Protein AF-A0A168KAH3-F1 (afdb_monomer)

Secondary structure (DSSP, 8-state):
--HHHHHHHHHTTHHHHHHHHHHHHHHHHHHHHHH-GGGGPBPPPPP--HHHHHHHHHHHHHHHHHHHSS-TT-----S-TTTGGG-THHHHHHHHHHHHHHHHHHHTTT-BHHHHHHHHHHHHHHHHHHT-TTTHHHHHHH--HHHHHHHHHHHHHHS--HHHHHHHHHTT-

Mean predicted aligned error: 9.93 Å

Nearest PDB structures (foldseek):
  2hfi-assembly1_A  TM=2.679E-01  e=7.579E+00  Bacillus subtilis
  6ao8-assembly1_A  TM=2.325E-01  e=6.843E+00  Neisseria gonorrhoeae NCCP11945

Sequence (173 aa):
MNYIKKKIAVGLHVPQLAEKAREKGIERLNMLEKKHPYFDQTLPPRRMTENQRKKVMKKISRIANSLDNAIPYSPIPIGIDTILGFIPIIGGVLGWLLSLYQIYLSTTLGIPLWLVMRMMYNITVDFMFTFIPVLGGFLHMFYKANLYNYEEMCNWYDNPSDEYSQRVKAERV

Radius of gyration: 18.53 Å; Cα contacts (8 Å, |Δi|>4): 135; chains: 1; bounding box: 54×31×50 Å

Organism: NCBI:txid747725

InterPro domains:
  IPR025187 Protein of unknown function DUF4112 [PF13430] (57-153)
  IPR025187 Protein of unknown function DUF4112 [PTHR35519] (40-166)

pLDDT: mean 76.45, std 16.64, range [34.28, 95.5]

Foldseek 3Di:
DPPVVVVVCVVVVLLVVLVVVLVVVLVVLVVVCVVDVQQLFWQQAAQDDPVVVVVLLVVLVVLLCCLQVPPPDDPDPPDVNPPPPPDLLVVLVVSLVSLVVSLVSLSNRRGGNSLSVSLVVLSVSLSVLSPPVPRSVPSNNSRSSSVVSSVSSVVCVVVDDPVSVVSNVVSVD

Solvent-accessible surface area (backbone atoms only — not comparable to full-atom values): 9914 Å² total; per-residue (Å²): 145,68,69,64,66,58,53,54,50,67,73,63,47,54,65,58,53,55,51,52,51,50,51,56,49,50,52,52,50,53,53,50,41,77,73,36,73,74,30,72,46,54,41,78,52,56,84,69,52,74,71,52,50,54,50,51,54,53,48,44,51,50,50,20,45,56,70,55,60,54,64,102,76,74,88,72,85,82,75,69,88,74,78,70,82,79,49,83,63,56,61,44,51,55,52,44,53,53,49,50,51,41,51,55,57,48,44,43,69,21,48,30,46,49,58,52,51,50,40,50,48,36,46,50,56,39,47,55,30,57,73,36,91,89,52,10,83,59,48,46,71,64,49,44,35,47,43,53,37,49,51,54,49,48,58,41,68,78,58,59,52,73,68,52,58,50,53,57,54,65,64,72,111

Structure (mmCIF, N/CA/C/O backbone):
data_AF-A0A168KAH3-F1
#
_entry.id   AF-A0A168KAH3-F1
#
loop_
_atom_site.group_PDB
_atom_site.id
_atom_site.type_symbol
_atom_site.label_atom_id
_atom_site.label_alt_id
_atom_site.label_comp_id
_atom_site.label_asym_id
_atom_site.label_entity_id
_atom_site.label_seq_id
_atom_site.pdbx_PDB_ins_code
_atom_site.Cartn_x
_atom_site.Cartn_y
_atom_site.Cartn_z
_atom_site.occupancy
_atom_site.B_iso_or_equiv
_atom_site.auth_seq_id
_atom_site.auth_comp_id
_atom_site.auth_asym_id
_atom_site.auth_atom_id
_atom_site.pdbx_PDB_model_num
ATOM 1 N N . MET A 1 1 ? 24.620 14.721 -18.902 1.00 41.22 1 MET A N 1
ATOM 2 C CA . MET A 1 1 ? 24.010 13.756 -19.849 1.00 41.22 1 MET A CA 1
ATOM 3 C C . MET A 1 1 ? 22.530 13.469 -19.499 1.00 41.22 1 MET A C 1
ATOM 5 O O . MET A 1 1 ? 22.167 12.318 -19.320 1.00 41.22 1 MET A O 1
ATOM 9 N N . ASN A 1 2 ? 21.664 14.494 -19.372 1.00 52.72 2 ASN A N 1
ATOM 10 C CA . ASN A 1 2 ? 20.293 14.353 -18.813 1.00 52.72 2 ASN A CA 1
ATOM 11 C C . ASN A 1 2 ? 19.152 14.928 -19.685 1.00 52.72 2 ASN A C 1
ATOM 13 O O . ASN A 1 2 ? 17.985 14.781 -19.336 1.00 52.72 2 ASN A O 1
ATOM 17 N N . TYR A 1 3 ? 19.450 15.538 -20.836 1.00 41.06 3 TYR A N 1
ATOM 18 C CA . TYR A 1 3 ? 18.427 16.174 -21.684 1.00 41.06 3 TYR A CA 1
ATOM 19 C C . TYR A 1 3 ? 17.802 15.211 -22.716 1.00 41.06 3 TYR A C 1
ATOM 21 O O . TYR A 1 3 ? 16.626 15.320 -23.050 1.00 41.06 3 TYR A O 1
ATOM 29 N N . ILE A 1 4 ? 18.561 14.205 -23.172 1.00 47.94 4 ILE A N 1
ATOM 30 C CA . ILE A 1 4 ? 18.112 13.232 -24.186 1.00 47.94 4 ILE A CA 1
ATOM 31 C C . ILE A 1 4 ? 17.148 12.192 -23.583 1.00 47.94 4 ILE A C 1
ATOM 33 O O . ILE A 1 4 ? 16.120 11.886 -24.180 1.00 47.94 4 ILE A O 1
ATOM 37 N N . LYS A 1 5 ? 17.405 11.719 -22.353 1.00 45.56 5 LYS A N 1
ATOM 38 C CA . LYS A 1 5 ? 16.565 10.716 -21.663 1.00 45.56 5 LYS A CA 1
ATOM 39 C C . LYS A 1 5 ? 15.140 11.217 -21.387 1.00 45.56 5 LYS A C 1
ATOM 41 O O . LYS A 1 5 ? 14.180 10.478 -21.577 1.00 45.56 5 LYS A O 1
ATOM 46 N N . LYS A 1 6 ? 14.993 12.498 -21.022 1.00 44.59 6 LYS A N 1
ATOM 47 C CA . LYS A 1 6 ? 13.687 13.136 -20.782 1.00 44.59 6 LYS A CA 1
ATOM 48 C C . LYS A 1 6 ? 12.869 13.287 -22.074 1.00 44.59 6 LYS A C 1
ATOM 50 O O . LYS A 1 6 ? 11.657 13.115 -22.050 1.00 44.59 6 LYS A O 1
ATOM 55 N N . LYS A 1 7 ? 13.529 13.550 -23.210 1.00 46.69 7 LYS A N 1
ATOM 56 C CA . LYS A 1 7 ? 12.877 13.735 -24.518 1.00 46.69 7 LYS A CA 1
ATOM 57 C C . LYS A 1 7 ? 12.400 12.411 -25.133 1.00 46.69 7 LYS A C 1
ATOM 59 O O . LYS A 1 7 ? 11.325 12.376 -25.721 1.00 46.69 7 LYS A O 1
ATOM 64 N N . ILE A 1 8 ? 13.149 11.322 -24.935 1.00 50.19 8 ILE A N 1
ATOM 65 C CA . ILE A 1 8 ? 12.751 9.975 -25.385 1.00 50.19 8 ILE A CA 1
ATOM 66 C C . ILE A 1 8 ? 11.545 9.461 -24.576 1.00 50.19 8 ILE A C 1
ATOM 68 O O . ILE A 1 8 ? 10.612 8.918 -25.157 1.00 50.19 8 ILE A O 1
ATOM 72 N N . ALA A 1 9 ? 11.509 9.697 -23.258 1.00 48.25 9 ALA A N 1
ATOM 73 C CA . ALA A 1 9 ? 10.407 9.267 -22.387 1.00 48.25 9 ALA A CA 1
ATOM 74 C C . ALA A 1 9 ? 9.079 10.005 -22.657 1.00 48.25 9 ALA A C 1
ATOM 76 O O . ALA A 1 9 ? 8.017 9.385 -22.633 1.00 48.25 9 ALA A O 1
ATOM 77 N N . VAL A 1 10 ? 9.137 11.310 -22.958 1.00 51.25 10 VAL A N 1
ATOM 78 C CA . VAL A 1 10 ? 7.959 12.106 -23.356 1.00 51.25 10 VAL A CA 1
ATOM 79 C C . VAL A 1 10 ? 7.478 11.724 -24.763 1.00 51.25 10 VAL A C 1
ATOM 81 O O . VAL A 1 10 ? 6.278 11.714 -25.006 1.00 51.25 10 VAL A O 1
ATOM 84 N N . GLY A 1 11 ? 8.388 11.335 -25.666 1.00 49.44 11 GLY A N 1
ATOM 85 C CA . GLY A 1 11 ? 8.044 10.886 -27.021 1.00 49.44 11 GLY A CA 1
ATOM 86 C C . GLY A 1 11 ? 7.435 9.479 -27.114 1.00 49.44 11 GLY A C 1
ATOM 87 O O . GLY A 1 11 ? 6.786 9.182 -28.110 1.00 49.44 11 GLY A O 1
ATOM 88 N N . LEU A 1 12 ? 7.620 8.621 -26.099 1.00 57.47 12 LEU A N 1
ATOM 89 C CA . LEU A 1 12 ? 7.111 7.237 -26.075 1.00 57.47 12 LEU A CA 1
ATOM 90 C C . LEU A 1 12 ? 5.826 7.034 -25.249 1.00 57.47 12 LEU A C 1
ATOM 92 O O . LEU A 1 12 ? 5.353 5.904 -25.164 1.00 57.47 12 LEU A O 1
ATOM 96 N N . HIS A 1 13 ? 5.266 8.080 -24.623 1.00 61.50 13 HIS A N 1
ATOM 97 C CA . HIS A 1 13 ? 4.051 7.992 -23.786 1.00 61.50 13 HIS A CA 1
ATOM 98 C C . HIS A 1 13 ? 4.083 6.880 -22.713 1.00 61.50 13 HIS A C 1
ATOM 100 O O . HIS A 1 13 ? 3.059 6.308 -22.343 1.00 61.50 13 HIS A O 1
ATOM 106 N N . VAL A 1 14 ? 5.266 6.577 -22.176 1.00 62.91 14 VAL A N 1
ATOM 107 C CA . VAL A 1 14 ? 5.489 5.504 -21.191 1.00 62.91 14 VAL A CA 1
ATOM 108 C C . VAL A 1 14 ? 4.567 5.585 -19.952 1.00 62.91 14 VAL A C 1
ATOM 110 O O . VAL A 1 14 ? 4.079 4.535 -19.532 1.00 62.91 14 VAL A O 1
ATOM 113 N N . PRO A 1 15 ? 4.238 6.775 -19.399 1.00 64.50 15 PRO A N 1
ATOM 114 C CA . PRO A 1 15 ? 3.277 6.887 -18.295 1.00 64.50 15 PRO A CA 1
ATOM 115 C C . PRO A 1 15 ? 1.873 6.391 -18.669 1.00 64.50 15 PRO A C 1
ATOM 117 O O . PRO A 1 15 ? 1.267 5.628 -17.925 1.00 64.50 15 PRO A O 1
ATOM 120 N N . GLN A 1 16 ? 1.398 6.735 -19.870 1.00 68.88 16 GLN A N 1
ATOM 121 C CA . GLN A 1 16 ? 0.072 6.342 -20.364 1.00 68.88 16 GLN A CA 1
ATOM 122 C C . GLN A 1 16 ? -0.006 4.829 -20.610 1.00 68.88 16 GLN A C 1
ATOM 124 O O . GLN A 1 16 ? -1.048 4.212 -20.418 1.00 68.88 16 GLN A O 1
ATOM 129 N N . LEU A 1 17 ? 1.102 4.208 -21.029 1.00 69.75 17 LEU A N 1
ATOM 130 C CA . LEU A 1 17 ? 1.196 2.756 -21.202 1.00 69.75 17 LEU A CA 1
ATOM 131 C C . LEU A 1 17 ? 1.086 2.012 -19.865 1.00 69.75 17 LEU A C 1
ATOM 133 O O . LEU A 1 17 ? 0.377 1.008 -19.791 1.00 69.75 17 LEU A O 1
ATOM 137 N N . ALA A 1 18 ? 1.756 2.505 -18.821 1.00 70.56 18 ALA A N 1
ATOM 138 C CA . ALA A 1 18 ? 1.677 1.928 -17.481 1.00 70.56 18 ALA A CA 1
ATOM 139 C C . ALA A 1 18 ? 0.277 2.113 -16.866 1.00 70.56 18 ALA A C 1
ATOM 141 O O . ALA A 1 18 ? -0.292 1.159 -16.334 1.00 70.56 18 ALA A O 1
ATOM 142 N N . GLU A 1 19 ? -0.322 3.298 -17.022 1.00 74.94 19 GLU A N 1
ATOM 143 C CA . GLU A 1 19 ? -1.702 3.572 -16.602 1.00 74.94 19 GLU A CA 1
ATOM 144 C C . GLU A 1 19 ? -2.709 2.674 -17.328 1.00 74.94 19 GLU A C 1
ATOM 146 O O . GLU A 1 19 ? -3.525 2.018 -16.685 1.00 74.94 19 GLU A O 1
ATOM 151 N N . LYS A 1 20 ? -2.596 2.539 -18.651 1.00 81.06 20 LYS A N 1
ATOM 152 C CA . LYS A 1 20 ? -3.475 1.674 -19.448 1.00 81.06 20 LYS A CA 1
ATOM 153 C C . LYS A 1 20 ? -3.327 0.192 -19.094 1.00 81.06 20 LYS A C 1
ATOM 155 O O . LYS A 1 20 ? -4.305 -0.557 -19.117 1.00 81.06 20 LYS A O 1
ATOM 160 N N . ALA A 1 21 ? -2.110 -0.256 -18.775 1.00 78.62 21 ALA A N 1
ATOM 161 C CA . ALA A 1 21 ? -1.871 -1.616 -18.296 1.00 78.62 21 ALA A CA 1
ATOM 162 C C . ALA A 1 21 ? -2.564 -1.858 -16.946 1.00 78.62 21 ALA A C 1
ATOM 164 O O . ALA A 1 21 ? -3.229 -2.884 -16.783 1.00 78.62 21 ALA A O 1
ATOM 165 N N . ARG A 1 22 ? -2.476 -0.890 -16.026 1.00 82.75 22 ARG A N 1
ATOM 166 C CA . ARG A 1 22 ? -3.180 -0.919 -14.739 1.00 82.75 22 ARG A CA 1
ATOM 167 C C . ARG A 1 22 ? -4.688 -0.953 -14.920 1.00 82.75 22 ARG A C 1
ATOM 169 O O . ARG A 1 22 ? -5.329 -1.827 -14.352 1.00 82.75 22 ARG A O 1
ATOM 176 N N . GLU A 1 23 ? -5.246 -0.056 -15.729 1.00 85.62 23 GLU A N 1
ATOM 177 C CA . GLU A 1 23 ? -6.687 0.008 -15.998 1.00 85.62 23 GLU A CA 1
ATOM 178 C C . GLU A 1 23 ? -7.219 -1.328 -16.511 1.00 85.62 23 GLU A C 1
ATOM 180 O O . GLU A 1 23 ? -8.165 -1.872 -15.949 1.00 85.62 23 GLU A O 1
ATOM 185 N N . LYS A 1 24 ? -6.554 -1.915 -17.510 1.00 86.38 24 LYS A N 1
ATOM 186 C CA . LYS A 1 24 ? -6.929 -3.222 -18.062 1.00 86.38 24 LYS A CA 1
ATOM 187 C C . LYS A 1 24 ? -6.805 -4.353 -17.035 1.00 86.38 24 LYS A C 1
ATOM 189 O O . LYS A 1 24 ? -7.597 -5.297 -17.047 1.00 86.38 24 LYS A O 1
ATOM 194 N N . GLY A 1 25 ? -5.798 -4.289 -16.164 1.00 83.81 25 GLY A N 1
ATOM 195 C CA . GLY A 1 25 ? -5.623 -5.224 -15.055 1.00 83.81 25 GLY A CA 1
ATOM 196 C C . GLY A 1 25 ? -6.748 -5.129 -14.029 1.00 83.81 25 GLY A C 1
ATOM 197 O O . GLY A 1 25 ? -7.369 -6.138 -13.698 1.00 83.81 25 GLY A O 1
ATOM 198 N N . ILE A 1 26 ? -7.058 -3.910 -13.589 1.00 86.19 26 ILE A N 1
ATOM 199 C CA . ILE A 1 26 ? -8.149 -3.612 -12.658 1.00 86.19 26 ILE A CA 1
ATOM 200 C C . ILE A 1 26 ? -9.495 -4.017 -13.257 1.00 86.19 26 ILE A C 1
ATOM 202 O O . ILE A 1 26 ? -10.305 -4.620 -12.565 1.00 86.19 26 ILE A O 1
ATOM 206 N N . GLU A 1 27 ? -9.730 -3.767 -14.544 1.00 87.62 27 GLU A N 1
ATOM 207 C CA . GLU A 1 27 ? -10.957 -4.182 -15.225 1.00 87.62 27 GLU A CA 1
ATOM 208 C C . GLU A 1 27 ? -11.159 -5.701 -15.137 1.00 87.62 27 GLU A C 1
ATOM 210 O O . GLU A 1 27 ? -12.245 -6.169 -14.796 1.00 87.62 27 GLU A O 1
ATOM 215 N N . ARG A 1 28 ? -10.094 -6.487 -15.349 1.00 85.38 28 ARG A N 1
ATOM 216 C CA . ARG A 1 28 ? -10.136 -7.946 -15.170 1.00 85.38 28 ARG A CA 1
ATOM 217 C C . ARG A 1 28 ? -10.395 -8.348 -13.723 1.00 85.38 28 ARG A C 1
ATOM 219 O O . ARG A 1 28 ? -11.164 -9.278 -13.496 1.00 85.38 28 ARG A O 1
ATOM 226 N N . LEU A 1 29 ? -9.782 -7.666 -12.757 1.00 85.06 29 LEU A N 1
ATOM 227 C CA . LEU A 1 29 ? -10.038 -7.923 -11.338 1.00 85.06 29 LEU A CA 1
ATOM 228 C C . LEU A 1 29 ? -11.495 -7.618 -10.974 1.00 85.06 29 LEU A C 1
ATOM 230 O O . LEU A 1 29 ? -12.115 -8.428 -10.300 1.00 85.06 29 LEU A O 1
ATOM 234 N N . ASN A 1 30 ? -12.078 -6.550 -11.518 1.00 85.94 30 ASN A N 1
ATOM 235 C CA . ASN A 1 30 ? -13.489 -6.207 -11.316 1.00 85.94 30 ASN A CA 1
ATOM 236 C C . ASN A 1 30 ? -14.425 -7.254 -11.927 1.00 85.94 30 ASN A C 1
ATOM 238 O O . ASN A 1 30 ? -15.491 -7.538 -11.386 1.00 85.94 30 ASN A O 1
ATOM 242 N N . MET A 1 31 ? -14.047 -7.841 -13.067 1.00 85.12 31 MET A N 1
ATOM 243 C CA . MET A 1 31 ? -14.795 -8.964 -13.639 1.00 85.12 31 MET A CA 1
ATOM 244 C C . MET A 1 31 ? -14.730 -10.200 -12.732 1.00 85.12 31 MET A C 1
ATOM 246 O O . MET A 1 31 ? -15.737 -10.890 -12.578 1.00 85.12 31 MET A O 1
ATOM 250 N N . LEU A 1 32 ? -13.567 -10.485 -12.134 1.00 83.75 32 LEU A N 1
ATOM 251 C CA . LEU A 1 32 ? -13.395 -11.601 -11.199 1.00 83.75 32 LEU A CA 1
ATOM 252 C C . LEU A 1 32 ? -14.155 -11.375 -9.889 1.00 83.75 32 LEU A C 1
ATOM 254 O O . LEU A 1 32 ? -14.814 -12.296 -9.420 1.00 83.75 32 LEU A O 1
ATOM 258 N N . GLU A 1 33 ? -14.113 -10.160 -9.349 1.00 81.50 33 GLU A N 1
ATOM 259 C CA . GLU A 1 33 ? -14.882 -9.717 -8.183 1.00 81.50 33 GLU A CA 1
ATOM 260 C C . GLU A 1 33 ? -16.379 -9.960 -8.402 1.00 81.50 33 GLU A C 1
ATOM 262 O O . GLU A 1 33 ? -16.988 -10.744 -7.680 1.00 81.50 33 GLU A O 1
ATOM 267 N N . LYS A 1 34 ? -16.943 -9.436 -9.500 1.00 83.06 34 LYS A N 1
ATOM 268 C CA . LYS A 1 34 ? -18.359 -9.643 -9.858 1.00 83.06 34 LYS A CA 1
ATOM 269 C C . LYS A 1 34 ? -18.751 -11.113 -9.993 1.00 83.06 34 LYS A C 1
ATOM 271 O O . LYS A 1 34 ? -19.910 -11.464 -9.787 1.00 83.06 34 LYS A O 1
ATOM 276 N N . LYS A 1 35 ? -17.813 -11.970 -10.398 1.00 86.62 35 LYS A N 1
ATOM 277 C CA . LYS A 1 35 ? -18.053 -13.404 -10.595 1.00 86.62 35 LYS A CA 1
ATOM 278 C C . LYS A 1 35 ? -17.947 -14.207 -9.294 1.00 86.62 35 LYS A C 1
ATOM 280 O O . LYS A 1 35 ? -18.511 -15.297 -9.216 1.00 86.62 35 LYS A O 1
ATOM 285 N N . HIS A 1 36 ? -17.233 -13.700 -8.289 1.00 83.19 36 HIS A N 1
ATOM 286 C CA . HIS A 1 36 ? -16.902 -14.426 -7.065 1.00 83.19 36 HIS A CA 1
ATOM 287 C C . HIS A 1 36 ? -17.238 -13.586 -5.814 1.00 83.19 36 HIS A C 1
ATOM 289 O O . HIS A 1 36 ? -16.367 -12.884 -5.299 1.00 83.19 36 HIS A O 1
ATOM 295 N N . PRO A 1 37 ? -18.457 -13.739 -5.253 1.00 75.50 37 PRO A 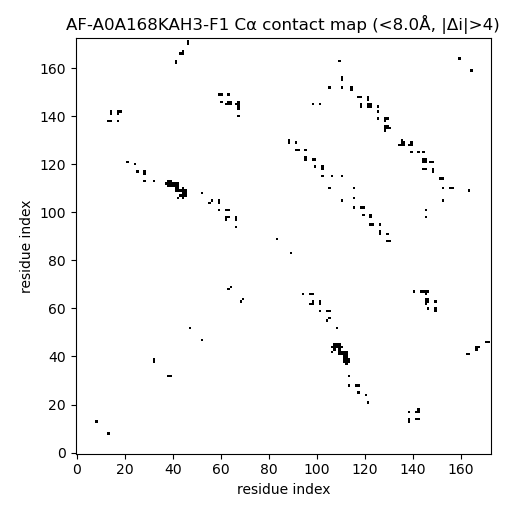N 1
ATOM 296 C CA . PRO A 1 37 ? -18.955 -12.954 -4.109 1.00 75.50 37 PRO A CA 1
ATOM 297 C C . PRO A 1 37 ? -18.106 -13.045 -2.832 1.00 75.50 37 PRO A C 1
ATOM 299 O O . PRO A 1 37 ? -18.219 -12.224 -1.929 1.00 75.50 37 PRO A O 1
ATOM 302 N N . TYR A 1 38 ? -17.243 -14.056 -2.723 1.00 77.81 38 TYR A N 1
ATOM 303 C CA . TYR A 1 38 ? -16.329 -14.211 -1.590 1.00 77.81 38 TYR A CA 1
ATOM 304 C C . TYR A 1 38 ? -15.283 -13.092 -1.506 1.00 77.81 38 TYR A C 1
ATOM 306 O O . TYR A 1 38 ? -14.728 -12.870 -0.434 1.00 77.81 38 TYR A O 1
ATOM 314 N N . PHE A 1 39 ? -14.998 -12.386 -2.605 1.00 81.12 39 PHE A N 1
ATOM 315 C CA . PHE A 1 39 ? -14.012 -11.304 -2.596 1.00 81.12 39 PHE A CA 1
ATOM 316 C C . PHE A 1 39 ? -14.500 -10.029 -1.901 1.00 81.12 39 PHE A C 1
ATOM 318 O O . PHE A 1 39 ? -13.666 -9.237 -1.456 1.00 81.12 39 PHE A O 1
ATOM 325 N N . ASP A 1 40 ? -15.815 -9.878 -1.738 1.00 80.19 40 ASP A N 1
ATOM 326 C CA . ASP A 1 40 ? -16.435 -8.769 -1.006 1.00 80.19 40 ASP A CA 1
ATOM 327 C C . ASP A 1 40 ? -16.275 -8.905 0.510 1.00 80.19 40 ASP A C 1
ATOM 329 O O . ASP A 1 40 ? -16.424 -7.930 1.250 1.00 80.19 40 ASP A O 1
ATOM 333 N N . GLN A 1 41 ? -15.910 -10.102 0.979 1.00 83.50 41 GLN A N 1
ATOM 334 C CA . GLN A 1 41 ? -15.728 -10.371 2.396 1.00 83.50 41 GLN A CA 1
ATOM 335 C C . GLN A 1 41 ? -14.552 -9.568 2.951 1.00 83.50 41 GLN A C 1
ATOM 337 O O . GLN A 1 41 ? -13.407 -9.661 2.490 1.00 83.50 41 GLN A O 1
ATOM 342 N N . THR A 1 42 ? -14.844 -8.792 3.991 1.00 84.62 42 THR A N 1
ATOM 343 C CA . THR A 1 42 ? -13.840 -8.038 4.741 1.00 84.62 42 THR A CA 1
ATOM 344 C C . THR A 1 42 ? -12.989 -8.969 5.582 1.00 84.62 42 THR A C 1
ATOM 346 O O . THR A 1 42 ? -13.521 -9.834 6.286 1.00 84.62 42 THR A O 1
ATOM 349 N N . LEU A 1 43 ? -11.674 -8.755 5.570 1.00 86.19 43 LEU A N 1
ATOM 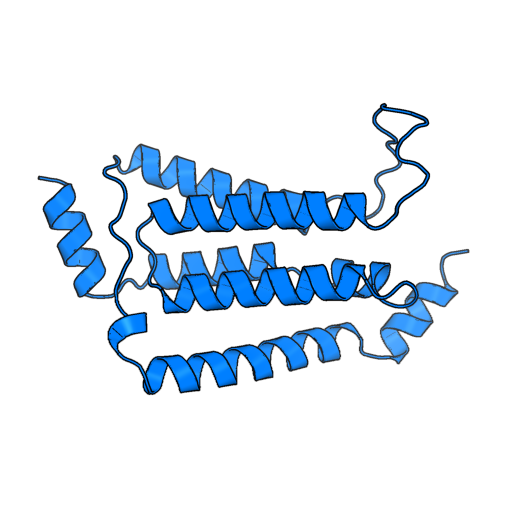350 C CA . LEU A 1 43 ? -10.784 -9.422 6.513 1.00 86.19 43 LEU A CA 1
ATOM 351 C C . LEU A 1 43 ? -11.162 -9.037 7.953 1.00 86.19 43 LEU A C 1
ATOM 353 O O . LEU A 1 43 ? -11.617 -7.913 8.175 1.00 86.19 43 LEU A O 1
ATOM 357 N N . PRO A 1 44 ? -10.981 -9.935 8.940 1.00 84.44 44 PRO A N 1
ATOM 358 C CA . PRO A 1 44 ? -11.260 -9.609 10.332 1.00 84.44 44 PRO A CA 1
ATOM 359 C C . PRO A 1 44 ? -10.383 -8.420 10.754 1.00 84.44 44 PRO A C 1
ATOM 361 O O . PRO A 1 44 ? -9.150 -8.541 10.723 1.00 84.44 44 PRO A O 1
ATOM 364 N N . PRO A 1 45 ? -10.977 -7.263 11.107 1.00 84.69 45 PRO A N 1
ATOM 365 C CA . PRO A 1 45 ? -10.187 -6.135 11.549 1.00 84.69 45 PRO A CA 1
ATOM 366 C C . PRO A 1 45 ? -9.458 -6.495 12.842 1.00 84.69 45 PRO A C 1
ATOM 368 O O . PRO A 1 45 ? -9.907 -7.280 13.676 1.00 84.69 45 PRO A O 1
ATOM 371 N N . ARG A 1 46 ? -8.273 -5.920 13.030 1.00 88.81 46 ARG A N 1
ATOM 372 C CA . ARG A 1 46 ? -7.591 -6.053 14.312 1.00 88.81 46 ARG A CA 1
ATOM 373 C C . ARG A 1 46 ? -8.286 -5.132 15.312 1.00 88.81 46 ARG A C 1
ATOM 375 O O . ARG A 1 46 ? -8.400 -3.932 15.057 1.00 88.81 46 ARG A O 1
ATOM 382 N N . ARG A 1 47 ? -8.650 -5.656 16.488 1.00 86.88 47 ARG A N 1
ATOM 383 C CA . ARG A 1 47 ? -9.158 -4.833 17.599 1.00 86.88 47 ARG A CA 1
ATOM 384 C C . ARG A 1 47 ? -8.172 -3.718 17.925 1.00 86.88 47 ARG A C 1
ATOM 386 O O . ARG A 1 47 ? -7.032 -3.971 18.319 1.00 86.88 47 ARG A O 1
ATOM 393 N N . MET A 1 48 ? -8.611 -2.480 17.737 1.00 88.38 48 MET A N 1
ATOM 394 C CA . MET A 1 48 ? -7.794 -1.300 17.981 1.00 88.38 48 MET A CA 1
ATOM 395 C C . MET A 1 48 ? -8.667 -0.070 18.232 1.00 88.38 48 MET A C 1
ATOM 397 O O . MET A 1 48 ? -9.765 0.059 17.690 1.00 88.38 48 MET A O 1
ATOM 401 N N . THR A 1 49 ? -8.153 0.850 19.042 1.00 89.31 49 THR A N 1
ATOM 402 C CA . THR A 1 49 ? -8.809 2.126 19.333 1.00 89.31 49 THR A CA 1
ATOM 403 C C . THR A 1 49 ? -8.779 3.049 18.119 1.00 89.31 49 THR A C 1
ATOM 405 O O . THR A 1 49 ? -7.936 2.918 17.229 1.00 89.31 49 THR A O 1
ATOM 408 N N . GLU A 1 50 ? -9.650 4.055 18.112 1.00 87.06 50 GLU A N 1
ATOM 409 C CA . GLU A 1 50 ? -9.682 5.068 17.053 1.00 87.06 50 GLU A CA 1
ATOM 410 C C . GLU A 1 50 ? -8.320 5.772 16.882 1.00 87.06 50 GLU A C 1
ATOM 412 O O . GLU A 1 50 ? -7.830 5.975 15.771 1.00 87.06 50 GLU A O 1
ATOM 417 N N . ASN A 1 51 ? -7.632 6.049 17.994 1.00 90.94 51 ASN A N 1
ATOM 418 C CA . ASN A 1 51 ? -6.288 6.628 17.977 1.00 90.94 51 ASN A CA 1
ATOM 419 C C . ASN A 1 51 ? -5.244 5.679 17.369 1.00 90.94 51 ASN A C 1
ATOM 421 O O . ASN A 1 51 ? -4.321 6.129 16.688 1.00 90.94 51 ASN A O 1
ATOM 425 N N . GLN A 1 52 ? -5.364 4.370 17.604 1.00 91.62 52 GLN A N 1
ATOM 426 C CA . GLN A 1 52 ? -4.491 3.370 16.988 1.00 91.62 52 GLN A CA 1
ATOM 427 C C . GLN A 1 52 ? -4.750 3.252 15.478 1.00 91.62 52 GLN A C 1
ATOM 429 O O . GLN A 1 52 ? -3.778 3.239 14.723 1.00 91.62 52 GLN A O 1
ATOM 434 N N . ARG A 1 53 ? -6.012 3.280 15.023 1.00 90.00 53 ARG A N 1
ATOM 435 C CA . ARG A 1 53 ? -6.366 3.299 13.584 1.00 90.00 53 ARG A CA 1
ATOM 436 C C . ARG A 1 53 ? -5.736 4.475 12.863 1.00 90.00 53 ARG A C 1
ATOM 438 O O . ARG A 1 53 ? -5.015 4.284 11.888 1.00 90.00 53 ARG A O 1
ATOM 445 N N . LYS A 1 54 ? -5.899 5.682 13.410 1.00 91.69 54 LYS A N 1
ATOM 446 C CA . LYS A 1 54 ? -5.289 6.901 12.856 1.00 91.69 54 LYS A CA 1
ATOM 447 C C . LYS A 1 54 ? -3.766 6.792 12.759 1.00 91.69 54 LYS A C 1
ATOM 449 O O . LYS A 1 54 ? -3.175 7.211 11.764 1.00 91.69 54 LYS A O 1
ATOM 454 N N . LYS A 1 55 ? -3.108 6.196 13.763 1.00 94.31 55 LYS A N 1
ATOM 455 C CA . LYS A 1 55 ? -1.656 5.936 13.726 1.00 94.31 55 LYS A CA 1
ATOM 456 C C . LYS A 1 55 ? -1.276 4.953 12.617 1.00 94.31 55 LYS A C 1
ATOM 458 O O . LYS A 1 55 ? -0.282 5.196 11.935 1.00 94.31 55 LYS A O 1
ATOM 463 N N . VAL A 1 56 ? -2.046 3.880 12.428 1.00 93.06 56 VAL A N 1
ATOM 464 C CA . VAL A 1 56 ? -1.830 2.898 11.353 1.00 93.06 56 VAL A CA 1
ATOM 465 C C . VAL A 1 56 ? -2.006 3.552 9.983 1.00 93.06 56 VAL A C 1
ATOM 467 O O . VAL A 1 56 ? -1.079 3.489 9.183 1.00 93.06 56 VAL A O 1
ATOM 470 N N . MET A 1 57 ? -3.103 4.275 9.742 1.00 92.19 57 MET A N 1
ATOM 471 C CA . MET A 1 57 ? -3.332 4.997 8.479 1.00 92.19 57 MET A CA 1
ATOM 472 C C . MET A 1 57 ? -2.198 5.981 8.168 1.00 92.19 57 MET A C 1
ATOM 474 O O . MET A 1 57 ? -1.658 5.993 7.064 1.00 92.19 57 MET A O 1
ATOM 478 N N . LYS A 1 58 ? -1.746 6.751 9.169 1.00 93.62 58 LYS A N 1
ATOM 479 C CA . LYS A 1 58 ? -0.601 7.662 9.015 1.00 93.62 58 LYS A CA 1
ATOM 480 C C . LYS A 1 58 ? 0.697 6.916 8.695 1.00 93.62 58 LYS A C 1
ATOM 482 O O . LYS A 1 58 ? 1.531 7.433 7.955 1.00 93.62 58 LYS A O 1
ATOM 487 N N . LYS A 1 59 ? 0.892 5.717 9.254 1.00 92.50 59 LYS A N 1
ATOM 488 C CA . LYS A 1 59 ? 2.055 4.871 8.960 1.00 92.50 59 LYS A CA 1
ATOM 489 C C . LYS A 1 59 ? 2.013 4.350 7.523 1.00 92.50 59 LYS A C 1
ATOM 491 O O . LYS A 1 59 ? 3.022 4.465 6.839 1.00 92.50 59 LYS A O 1
ATOM 496 N N . ILE A 1 60 ? 0.861 3.856 7.069 1.00 91.88 60 ILE A N 1
ATOM 497 C CA . ILE A 1 60 ? 0.639 3.406 5.685 1.00 91.88 60 ILE A CA 1
ATOM 498 C C . ILE A 1 60 ? 0.925 4.560 4.716 1.00 91.88 60 ILE A C 1
ATOM 500 O O . ILE A 1 60 ? 1.743 4.403 3.819 1.00 91.88 60 ILE A O 1
ATOM 504 N N . SER A 1 61 ? 0.356 5.745 4.962 1.00 92.62 61 SER A N 1
ATOM 505 C CA . SER A 1 61 ? 0.597 6.948 4.152 1.00 92.62 61 SER A CA 1
ATOM 506 C C . SER A 1 61 ? 2.080 7.315 4.058 1.00 92.62 61 SER A C 1
ATOM 508 O O . SER A 1 61 ? 2.585 7.627 2.980 1.00 92.62 61 SER A O 1
ATOM 510 N N . ARG A 1 62 ? 2.808 7.264 5.181 1.00 88.69 62 ARG A N 1
ATOM 511 C CA . ARG A 1 62 ? 4.252 7.538 5.206 1.00 88.69 62 ARG A CA 1
ATOM 512 C C . ARG A 1 62 ? 5.049 6.515 4.412 1.00 88.69 62 ARG A C 1
ATOM 514 O O . ARG A 1 62 ? 5.978 6.915 3.726 1.00 88.69 62 ARG A O 1
ATOM 521 N N . ILE A 1 63 ? 4.705 5.232 4.517 1.00 87.75 63 ILE A N 1
ATOM 522 C CA . ILE A 1 63 ? 5.368 4.167 3.756 1.00 87.75 63 ILE A CA 1
ATOM 523 C C . ILE A 1 63 ? 5.111 4.371 2.264 1.00 87.75 63 ILE A C 1
ATOM 525 O O . ILE A 1 63 ? 6.072 4.448 1.509 1.00 87.75 63 ILE A O 1
ATOM 529 N N . ALA A 1 64 ? 3.853 4.580 1.866 1.00 87.31 64 ALA A N 1
ATOM 530 C CA . ALA A 1 64 ? 3.483 4.816 0.474 1.00 87.31 64 ALA A CA 1
ATOM 531 C C . ALA A 1 64 ? 4.235 6.010 -0.131 1.00 87.31 64 ALA A C 1
ATOM 533 O O . ALA A 1 64 ? 4.867 5.897 -1.178 1.00 87.31 64 ALA A O 1
ATOM 534 N N . ASN A 1 65 ? 4.248 7.142 0.579 1.00 85.62 65 ASN A N 1
ATOM 535 C CA . ASN A 1 65 ? 5.005 8.318 0.159 1.00 85.62 65 ASN A CA 1
ATOM 536 C C . ASN A 1 65 ? 6.518 8.071 0.151 1.00 85.62 65 ASN A C 1
ATOM 538 O O . ASN A 1 65 ? 7.208 8.559 -0.734 1.00 85.62 65 ASN A O 1
ATOM 542 N N . SER A 1 66 ? 7.058 7.336 1.120 1.00 82.75 66 SER A N 1
ATOM 543 C CA . SER A 1 66 ? 8.494 7.057 1.167 1.00 82.75 66 SER A CA 1
ATOM 544 C C . SER A 1 66 ? 8.948 6.107 0.062 1.00 82.75 66 SER A C 1
ATOM 546 O O . SER A 1 66 ? 10.105 6.194 -0.329 1.00 82.75 66 SER A O 1
ATOM 548 N N . LEU A 1 67 ? 8.091 5.195 -0.397 1.00 81.81 67 LEU A N 1
ATOM 549 C CA . LEU A 1 67 ? 8.417 4.260 -1.472 1.00 81.81 67 LEU A CA 1
ATOM 550 C C . LEU A 1 67 ? 8.316 4.930 -2.844 1.00 81.81 67 LEU A C 1
ATOM 552 O O . LEU A 1 67 ? 9.245 4.819 -3.635 1.00 81.81 67 LEU A O 1
ATOM 556 N N . ASP A 1 68 ? 7.254 5.702 -3.084 1.00 80.81 68 ASP A N 1
ATOM 557 C CA . ASP A 1 68 ? 6.956 6.213 -4.430 1.00 80.81 68 ASP A CA 1
ATOM 558 C C . ASP A 1 68 ? 7.342 7.690 -4.647 1.00 80.81 68 ASP A C 1
ATOM 560 O O . ASP A 1 68 ? 7.434 8.147 -5.787 1.00 80.81 68 ASP A O 1
ATOM 564 N N . ASN A 1 69 ? 7.547 8.469 -3.575 1.00 73.88 69 ASN A N 1
ATOM 565 C CA . ASN A 1 69 ? 7.974 9.877 -3.642 1.00 73.88 69 ASN A CA 1
ATOM 566 C C . ASN A 1 69 ? 9.402 10.103 -3.105 1.00 73.88 69 ASN A C 1
ATOM 568 O O . ASN A 1 69 ? 9.791 11.255 -2.886 1.00 73.88 69 ASN A O 1
ATOM 572 N N . ALA A 1 70 ? 10.204 9.049 -2.894 1.00 56.56 70 ALA A N 1
ATOM 573 C CA . ALA A 1 70 ? 11.617 9.221 -2.554 1.00 56.56 70 ALA A CA 1
ATOM 574 C C . ALA A 1 70 ? 12.343 10.039 -3.642 1.00 56.56 70 ALA A C 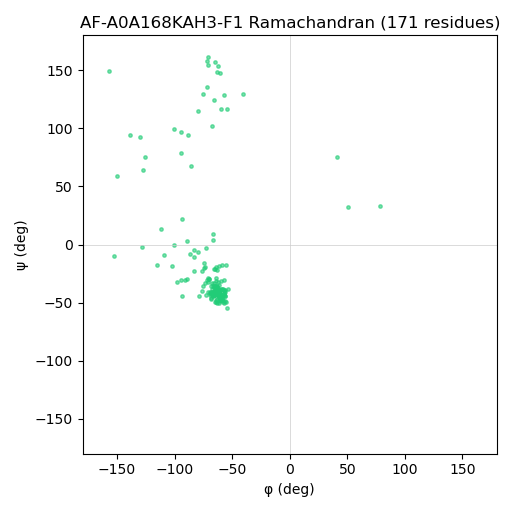1
ATOM 576 O O . ALA A 1 70 ? 12.234 9.781 -4.838 1.00 56.56 70 ALA A O 1
ATOM 577 N N . ILE A 1 71 ? 13.047 11.071 -3.176 1.00 44.53 71 ILE A N 1
ATOM 578 C CA . ILE A 1 71 ? 13.621 12.212 -3.903 1.00 44.53 71 ILE A CA 1
ATOM 579 C C . ILE A 1 71 ? 14.259 11.817 -5.259 1.00 44.53 71 ILE A C 1
ATOM 581 O O . ILE A 1 71 ? 15.160 10.978 -5.275 1.00 44.53 71 ILE A O 1
ATOM 585 N N . PRO A 1 72 ? 13.928 12.504 -6.379 1.00 41.59 72 PRO A N 1
ATOM 586 C CA . PRO A 1 72 ? 14.466 12.234 -7.728 1.00 41.59 72 PRO A CA 1
ATOM 587 C C . PRO A 1 72 ? 15.977 12.521 -7.902 1.00 41.59 72 PRO A C 1
ATOM 589 O O . PRO A 1 72 ? 16.517 12.399 -8.998 1.00 41.59 72 PRO A O 1
ATOM 592 N N . TYR A 1 73 ? 16.651 12.903 -6.817 1.00 41.16 73 TYR A N 1
ATOM 593 C CA . TYR A 1 73 ? 18.064 13.259 -6.703 1.00 41.16 73 TYR A CA 1
ATOM 594 C C . TYR A 1 73 ? 18.587 12.906 -5.300 1.00 41.16 73 TYR A C 1
ATOM 596 O O . TYR A 1 73 ? 19.017 13.798 -4.576 1.00 41.16 73 TYR A O 1
ATOM 604 N N . SER A 1 74 ? 18.525 11.648 -4.857 1.00 34.28 74 SER A N 1
ATOM 605 C CA . SER A 1 74 ? 19.339 11.244 -3.698 1.00 34.28 74 SER A CA 1
ATOM 606 C C . SER A 1 74 ? 20.776 10.988 -4.169 1.00 34.28 74 SER A C 1
ATOM 608 O O . SER A 1 74 ? 20.983 10.055 -4.945 1.00 34.28 74 SER A O 1
ATOM 610 N N . PRO A 1 75 ? 21.777 11.779 -3.735 1.00 35.62 75 PRO A N 1
ATOM 611 C CA . PRO A 1 75 ? 23.183 11.481 -3.955 1.00 35.62 75 PRO A CA 1
ATOM 612 C C . PRO A 1 75 ? 23.767 10.713 -2.764 1.00 35.62 75 PRO A C 1
ATOM 614 O O . PRO A 1 75 ? 24.967 10.801 -2.538 1.00 35.62 75 PRO A O 1
ATOM 617 N N . ILE A 1 76 ? 22.944 10.034 -1.953 1.00 36.75 76 ILE A N 1
ATOM 618 C CA . ILE A 1 76 ? 23.429 9.401 -0.728 1.00 36.75 76 ILE A CA 1
ATOM 619 C C . ILE A 1 76 ? 23.641 7.897 -0.953 1.00 36.75 76 ILE A C 1
ATOM 621 O O . ILE A 1 76 ? 22.678 7.128 -0.881 1.00 36.75 76 ILE A O 1
ATOM 625 N N . PRO A 1 77 ? 24.888 7.451 -1.189 1.00 45.59 77 PRO A N 1
ATOM 626 C CA . PRO A 1 77 ? 25.297 6.111 -0.814 1.00 45.59 77 PRO A CA 1
ATOM 627 C C . PRO A 1 77 ? 25.311 6.070 0.718 1.00 45.59 77 PRO A C 1
ATOM 629 O O . PRO A 1 77 ? 26.195 6.627 1.361 1.00 45.59 77 PRO A O 1
ATOM 632 N N . ILE A 1 78 ? 24.288 5.476 1.335 1.00 44.25 78 ILE A N 1
ATOM 633 C CA . ILE A 1 78 ? 24.319 5.195 2.778 1.00 44.25 78 ILE A CA 1
ATOM 634 C C . ILE A 1 78 ? 24.817 3.760 2.963 1.00 44.25 78 ILE A C 1
ATOM 636 O O . ILE A 1 78 ? 24.039 2.826 3.125 1.00 44.25 78 ILE A O 1
ATOM 640 N N . GLY A 1 79 ? 26.139 3.613 2.857 1.00 41.84 79 GLY A N 1
ATOM 641 C CA . GLY A 1 79 ? 26.994 2.760 3.687 1.00 41.84 79 GLY A CA 1
ATOM 642 C C . GLY A 1 79 ? 26.515 1.360 4.090 1.00 41.84 79 GLY A C 1
ATOM 643 O O . GLY A 1 79 ? 26.267 1.116 5.266 1.00 41.84 79 GLY A O 1
ATOM 644 N N . ILE A 1 80 ? 26.558 0.422 3.139 1.00 43.97 80 ILE A N 1
ATOM 645 C CA . ILE A 1 80 ? 27.376 -0.809 3.246 1.00 43.97 80 ILE A CA 1
ATOM 646 C C . ILE A 1 80 ? 28.238 -0.818 1.973 1.00 43.97 80 ILE A C 1
ATOM 648 O O . ILE A 1 80 ? 27.927 -1.473 0.980 1.00 43.97 80 ILE A O 1
ATOM 652 N N . ASP A 1 81 ? 29.257 0.034 1.963 1.00 53.31 81 ASP A N 1
ATOM 653 C CA . ASP A 1 81 ? 29.758 0.764 0.788 1.00 53.31 81 ASP A CA 1
ATOM 654 C C . ASP A 1 81 ? 30.418 -0.034 -0.353 1.00 53.31 81 ASP A C 1
ATOM 656 O O . ASP A 1 81 ? 31.003 0.561 -1.254 1.00 53.31 81 ASP A O 1
ATOM 660 N N . THR A 1 82 ? 30.394 -1.369 -0.385 1.00 47.06 82 THR A N 1
ATOM 661 C CA . THR A 1 82 ? 31.086 -2.106 -1.473 1.00 47.06 82 THR A CA 1
ATOM 662 C C . THR A 1 82 ? 30.506 -3.486 -1.810 1.00 47.06 82 THR A C 1
ATOM 664 O O . THR A 1 82 ? 30.844 -4.042 -2.849 1.00 47.06 82 THR A O 1
ATOM 667 N N . ILE A 1 83 ? 29.578 -4.048 -1.025 1.00 48.53 83 ILE A N 1
ATOM 668 C CA . ILE A 1 83 ? 29.051 -5.410 -1.291 1.00 48.53 83 ILE A CA 1
ATOM 669 C C . ILE A 1 83 ? 27.794 -5.375 -2.185 1.00 48.53 83 ILE A C 1
ATOM 671 O O . ILE A 1 83 ? 27.564 -6.269 -2.996 1.00 48.53 83 ILE A O 1
ATOM 675 N N . LEU A 1 84 ? 27.005 -4.301 -2.094 1.00 50.12 84 LEU A N 1
ATOM 676 C CA . LEU A 1 84 ? 25.719 -4.129 -2.788 1.00 50.12 84 LEU A CA 1
ATOM 677 C C . LEU A 1 84 ? 25.823 -3.492 -4.186 1.00 50.12 84 LEU A C 1
ATOM 679 O O . LEU A 1 84 ? 24.805 -3.284 -4.841 1.00 50.12 84 LEU A O 1
ATOM 683 N N . GLY A 1 85 ? 27.035 -3.219 -4.675 1.00 46.00 85 GLY A N 1
ATOM 684 C CA . GLY A 1 85 ? 27.267 -2.676 -6.019 1.00 46.00 85 GLY A CA 1
ATOM 685 C C . GLY A 1 85 ? 27.054 -3.669 -7.173 1.00 46.00 85 GLY A C 1
ATOM 686 O O . GLY A 1 85 ? 27.181 -3.269 -8.325 1.00 46.00 85 GLY A O 1
ATOM 687 N N . PHE A 1 86 ? 26.743 -4.945 -6.904 1.00 49.62 86 PHE A N 1
ATOM 688 C CA . PHE A 1 86 ? 26.799 -6.004 -7.926 1.00 49.62 86 PHE A CA 1
ATOM 689 C C . PHE A 1 86 ? 25.447 -6.563 -8.400 1.00 49.62 86 PHE A C 1
ATOM 691 O O . PHE A 1 86 ? 25.423 -7.318 -9.368 1.00 49.62 86 PHE A O 1
ATOM 698 N N . ILE A 1 87 ? 24.313 -6.227 -7.765 1.00 55.84 87 ILE A N 1
ATOM 699 C CA . ILE A 1 87 ? 23.020 -6.840 -8.124 1.00 55.84 87 ILE A CA 1
ATOM 700 C C . ILE A 1 87 ? 21.883 -5.794 -8.126 1.00 55.84 87 ILE A C 1
ATOM 702 O O . ILE A 1 87 ? 21.252 -5.579 -7.089 1.00 55.84 87 ILE A O 1
ATOM 706 N N . PRO A 1 88 ? 21.546 -5.183 -9.284 1.00 56.81 88 PRO A N 1
ATOM 707 C CA . PRO A 1 88 ? 20.407 -4.257 -9.426 1.00 56.81 88 PRO A CA 1
ATOM 708 C C . PRO A 1 88 ? 19.049 -4.838 -8.977 1.00 56.81 88 PRO A C 1
ATOM 710 O O . PRO A 1 88 ? 18.123 -4.091 -8.679 1.00 56.81 88 PRO A O 1
ATOM 713 N N . ILE A 1 89 ? 18.941 -6.164 -8.859 1.00 63.78 89 ILE A N 1
ATOM 714 C CA . ILE A 1 89 ? 17.738 -6.888 -8.422 1.00 63.78 89 ILE A CA 1
ATOM 715 C C . ILE A 1 89 ? 17.447 -6.674 -6.921 1.00 63.78 89 ILE A C 1
ATOM 717 O O . ILE A 1 89 ? 16.286 -6.669 -6.519 1.00 63.78 89 ILE A O 1
ATOM 721 N N . ILE A 1 90 ? 18.464 -6.445 -6.078 1.00 69.19 90 ILE A N 1
ATOM 722 C CA . ILE A 1 90 ? 18.275 -6.366 -4.615 1.00 69.19 90 ILE A CA 1
ATOM 723 C C . ILE A 1 90 ? 17.430 -5.148 -4.219 1.00 69.19 90 ILE A C 1
ATOM 725 O O . ILE A 1 90 ? 16.552 -5.264 -3.364 1.00 69.19 90 ILE A O 1
ATOM 729 N N . GLY A 1 91 ? 17.647 -3.995 -4.861 1.00 69.69 91 GLY A N 1
ATOM 730 C CA . GLY A 1 91 ? 16.863 -2.784 -4.597 1.00 69.69 91 GLY A CA 1
ATOM 731 C C . GLY A 1 91 ? 15.373 -2.975 -4.896 1.00 69.69 91 GLY A C 1
ATOM 732 O O . GLY A 1 91 ? 14.532 -2.611 -4.076 1.00 69.69 91 GLY A O 1
ATOM 733 N N . GLY A 1 92 ? 15.053 -3.631 -6.018 1.00 75.94 92 GLY A N 1
ATOM 734 C CA . GLY A 1 92 ? 13.674 -3.970 -6.385 1.00 75.94 92 GLY A CA 1
ATOM 735 C C . GLY A 1 92 ? 13.019 -4.932 -5.392 1.00 75.94 92 GLY A C 1
ATOM 736 O O . GLY A 1 92 ? 11.874 -4.727 -4.997 1.00 75.94 92 GLY A O 1
ATOM 737 N N . VAL A 1 93 ? 13.757 -5.941 -4.914 1.00 81.19 93 VAL A N 1
ATOM 738 C CA . VAL A 1 93 ? 13.250 -6.896 -3.912 1.00 81.19 93 VAL A CA 1
ATOM 739 C C . VAL A 1 93 ? 12.978 -6.213 -2.570 1.00 81.19 93 VAL A C 1
ATOM 741 O O . VAL A 1 93 ? 11.936 -6.457 -1.966 1.00 81.19 93 VAL A O 1
ATOM 744 N N . LEU A 1 94 ? 13.869 -5.335 -2.102 1.00 81.50 94 LEU A N 1
ATOM 745 C CA . LEU A 1 94 ? 13.657 -4.588 -0.857 1.00 81.50 94 LEU A CA 1
ATOM 746 C C . LEU A 1 94 ? 12.452 -3.641 -0.953 1.00 81.50 94 LEU A C 1
ATOM 748 O O . LEU A 1 94 ? 11.639 -3.600 -0.028 1.00 81.50 94 LEU A O 1
ATOM 752 N N . GLY A 1 95 ? 12.298 -2.929 -2.074 1.00 83.69 95 GLY A N 1
ATOM 753 C CA . GLY A 1 95 ? 11.121 -2.094 -2.335 1.00 83.69 95 GLY A CA 1
ATOM 754 C C . GLY A 1 95 ? 9.825 -2.910 -2.347 1.00 83.69 95 GLY A C 1
ATOM 755 O O . GLY A 1 95 ? 8.842 -2.537 -1.702 1.00 83.69 95 GLY A O 1
ATOM 756 N N . TRP A 1 96 ? 9.843 -4.081 -2.985 1.00 86.75 96 TRP A N 1
ATOM 757 C CA . TRP A 1 96 ? 8.705 -4.998 -3.010 1.00 86.75 96 TRP A CA 1
ATOM 758 C C . TRP A 1 96 ? 8.353 -5.541 -1.615 1.00 86.75 96 TRP A C 1
ATOM 760 O O . TRP A 1 96 ? 7.185 -5.534 -1.230 1.00 86.75 96 TRP A O 1
ATOM 770 N N . LEU A 1 97 ? 9.346 -5.918 -0.800 1.00 88.75 97 LEU A N 1
ATOM 771 C CA . LEU A 1 97 ? 9.134 -6.351 0.589 1.00 88.75 97 LEU A CA 1
ATOM 772 C C . LEU A 1 97 ? 8.515 -5.248 1.462 1.00 88.75 97 LEU A C 1
ATOM 774 O O . LEU A 1 97 ? 7.619 -5.519 2.264 1.00 88.75 97 LEU A O 1
ATOM 778 N N . LEU A 1 98 ? 8.952 -3.998 1.302 1.00 87.75 98 LEU A N 1
ATOM 779 C CA . LEU A 1 98 ? 8.351 -2.858 2.002 1.00 87.75 98 LEU A CA 1
ATOM 780 C C . LEU A 1 98 ? 6.915 -2.587 1.531 1.00 87.75 98 LEU A C 1
ATOM 782 O O . LEU A 1 98 ? 6.052 -2.259 2.347 1.00 87.75 98 LEU A O 1
ATOM 786 N N . SER A 1 99 ? 6.642 -2.793 0.243 1.00 89.75 99 SER A N 1
ATOM 787 C CA . SER A 1 99 ? 5.297 -2.693 -0.331 1.00 89.75 99 SER A CA 1
ATOM 788 C C . SER A 1 99 ? 4.366 -3.779 0.236 1.00 89.75 99 SER A C 1
ATOM 790 O O . SER A 1 99 ? 3.234 -3.501 0.630 1.00 89.75 99 SER A O 1
ATOM 792 N N . LEU A 1 100 ? 4.858 -5.013 0.402 1.00 94.12 100 LEU A N 1
ATOM 793 C CA . LEU A 1 100 ? 4.129 -6.085 1.095 1.00 94.12 100 LEU A CA 1
ATOM 794 C C . LEU A 1 100 ? 3.845 -5.734 2.560 1.00 94.12 100 LEU A C 1
ATOM 796 O O . LEU A 1 100 ? 2.754 -6.005 3.065 1.00 94.12 100 LEU A O 1
ATOM 800 N N . TYR A 1 101 ? 4.794 -5.090 3.242 1.00 93.56 101 TYR A N 1
ATOM 801 C CA . TYR A 1 101 ? 4.577 -4.606 4.603 1.00 93.56 101 TYR A CA 1
ATOM 802 C C . TYR A 1 101 ? 3.474 -3.537 4.674 1.00 93.56 101 TYR A C 1
ATOM 804 O O . TYR A 1 101 ? 2.685 -3.534 5.623 1.00 93.56 101 TYR A O 1
ATOM 812 N N . GLN A 1 102 ? 3.363 -2.665 3.664 1.00 94.00 102 GLN A N 1
ATOM 813 C CA . GLN A 1 102 ? 2.239 -1.733 3.547 1.00 94.00 102 GLN A CA 1
ATOM 814 C C . GLN A 1 102 ? 0.904 -2.477 3.428 1.00 94.00 102 GLN A C 1
ATOM 816 O O . GLN A 1 102 ? -0.021 -2.161 4.174 1.00 94.00 102 GLN A O 1
ATOM 821 N N . ILE A 1 103 ? 0.815 -3.483 2.550 1.00 95.44 103 ILE A N 1
ATOM 822 C CA . ILE A 1 103 ? -0.400 -4.298 2.381 1.00 95.44 103 ILE A CA 1
ATOM 823 C C . ILE A 1 103 ? -0.774 -4.975 3.698 1.00 95.44 103 ILE A C 1
ATOM 825 O O . ILE A 1 103 ? -1.925 -4.895 4.119 1.00 95.44 103 ILE A O 1
ATOM 829 N N . TYR A 1 104 ? 0.199 -5.568 4.394 1.00 95.50 104 TYR A N 1
ATOM 830 C CA . TYR A 1 104 ? -0.019 -6.163 5.710 1.00 95.50 104 TYR A CA 1
ATOM 831 C C . TYR A 1 104 ? -0.590 -5.158 6.720 1.00 95.50 104 TYR A C 1
ATOM 833 O O . TYR A 1 104 ? -1.515 -5.476 7.461 1.00 95.50 104 TYR A O 1
ATOM 841 N N . LEU A 1 105 ? -0.087 -3.921 6.761 1.00 93.38 105 LEU A N 1
ATOM 842 C CA . LEU A 1 105 ? -0.668 -2.899 7.635 1.00 93.38 105 LEU A CA 1
ATOM 843 C C . LEU A 1 105 ? -2.108 -2.558 7.235 1.00 93.38 105 LEU A C 1
ATOM 845 O O . LEU A 1 105 ? -2.955 -2.414 8.118 1.00 93.38 105 LEU A O 1
ATOM 849 N N . SER A 1 106 ? -2.403 -2.475 5.939 1.00 93.50 106 SER A N 1
ATOM 850 C CA . SER A 1 106 ? -3.757 -2.240 5.434 1.00 93.50 106 SER A CA 1
ATOM 851 C C . SER A 1 106 ? -4.716 -3.380 5.785 1.00 93.50 106 SER A C 1
ATOM 853 O O . SER A 1 106 ? -5.848 -3.105 6.177 1.00 93.50 106 SER A O 1
ATOM 855 N N . THR A 1 107 ? -4.280 -4.647 5.761 1.00 93.75 107 THR A N 1
ATOM 856 C CA . THR A 1 107 ? -5.137 -5.779 6.165 1.00 93.75 107 THR A CA 1
ATOM 857 C C . THR A 1 107 ? -5.539 -5.719 7.635 1.00 93.75 107 THR A C 1
ATOM 859 O O . THR A 1 107 ? -6.650 -6.121 7.973 1.00 93.75 107 THR A O 1
ATOM 862 N N . THR A 1 108 ? -4.717 -5.123 8.509 1.00 91.88 108 THR A N 1
ATOM 863 C CA . THR A 1 108 ? -5.105 -4.923 9.919 1.00 91.88 108 THR A CA 1
ATOM 864 C C . THR A 1 108 ? -6.302 -3.987 10.096 1.00 91.88 108 THR A C 1
ATOM 866 O O . THR A 1 108 ? -6.955 -4.042 11.139 1.00 91.88 108 THR A O 1
ATOM 869 N N . LEU A 1 109 ? -6.615 -3.157 9.094 1.00 89.81 109 LEU A N 1
ATOM 870 C CA . LEU A 1 109 ? -7.802 -2.299 9.083 1.00 89.81 109 LEU A CA 1
ATOM 871 C C . LEU A 1 109 ? -9.080 -3.054 8.687 1.00 89.81 109 LEU A C 1
ATOM 873 O O . LEU A 1 109 ? -10.156 -2.475 8.796 1.00 89.81 109 LEU A O 1
ATOM 877 N N . GLY A 1 110 ? -8.982 -4.323 8.274 1.00 89.44 110 GLY A N 1
ATOM 878 C CA . GLY A 1 110 ? -10.122 -5.147 7.867 1.00 89.44 110 GLY A CA 1
ATOM 879 C C . GLY A 1 110 ? -10.633 -4.844 6.457 1.00 89.44 110 GLY A C 1
ATOM 880 O O . GLY A 1 110 ? -11.831 -4.920 6.208 1.00 89.44 110 GLY A O 1
ATOM 881 N N . ILE A 1 111 ? -9.738 -4.462 5.541 1.00 91.06 111 ILE A N 1
ATOM 882 C CA . ILE A 1 111 ? -10.081 -4.255 4.127 1.00 91.06 111 ILE A CA 1
ATOM 883 C C . ILE A 1 111 ? -10.577 -5.558 3.460 1.00 91.06 111 ILE A C 1
ATOM 885 O O . ILE A 1 111 ? -10.202 -6.650 3.904 1.00 91.06 111 ILE A O 1
ATOM 889 N N . PRO A 1 112 ? -11.410 -5.481 2.406 1.00 91.50 112 PRO A N 1
ATOM 890 C CA . PRO A 1 112 ? -11.916 -6.641 1.680 1.00 91.50 112 PRO A CA 1
ATOM 891 C C . PRO A 1 112 ? -10.841 -7.313 0.839 1.00 91.50 112 PRO A C 1
ATOM 893 O O . PRO A 1 112 ? -9.834 -6.706 0.459 1.00 91.50 112 PRO A O 1
ATOM 896 N N . LEU A 1 113 ? -11.070 -8.590 0.532 1.00 89.94 113 LEU A N 1
ATOM 897 C CA . LEU A 1 113 ? -10.106 -9.399 -0.202 1.00 89.94 113 LEU A CA 1
ATOM 898 C C . LEU A 1 113 ? -9.890 -8.883 -1.631 1.00 89.94 113 LEU A C 1
ATOM 900 O O . LEU A 1 113 ? -8.749 -8.894 -2.092 1.00 89.94 113 LEU A O 1
ATOM 904 N N . TRP A 1 114 ? -10.923 -8.368 -2.312 1.00 89.75 114 TRP A N 1
ATOM 905 C CA . TRP A 1 114 ? -10.753 -7.750 -3.638 1.00 89.75 114 TRP A CA 1
ATOM 906 C C . TRP A 1 114 ? -9.749 -6.589 -3.606 1.00 89.75 114 TRP A C 1
ATOM 908 O O . TRP A 1 114 ? -8.914 -6.467 -4.506 1.00 89.75 114 TRP A O 1
ATOM 918 N N . LEU A 1 115 ? -9.770 -5.774 -2.543 1.00 91.88 115 LEU A N 1
ATOM 919 C CA . LEU A 1 115 ? -8.885 -4.619 -2.407 1.00 91.88 115 LEU A CA 1
ATOM 920 C C . LEU A 1 115 ? -7.447 -5.076 -2.161 1.00 91.88 115 LEU A C 1
ATOM 922 O O . LEU A 1 115 ? -6.524 -4.566 -2.789 1.00 91.88 115 LEU A O 1
ATOM 926 N N . VAL A 1 116 ? -7.251 -6.107 -1.335 1.00 93.38 116 VAL A N 1
ATOM 927 C CA . VAL A 1 116 ? -5.934 -6.742 -1.163 1.00 93.38 116 VAL A CA 1
ATOM 928 C C . VAL A 1 116 ? -5.402 -7.274 -2.494 1.00 93.38 116 VAL A C 1
ATOM 930 O O . VAL A 1 116 ? -4.232 -7.065 -2.807 1.00 93.38 116 VAL A O 1
ATOM 933 N N . MET A 1 117 ? -6.244 -7.921 -3.304 1.00 91.69 117 MET A N 1
ATOM 934 C CA . MET A 1 117 ? -5.838 -8.456 -4.609 1.00 91.69 117 MET A CA 1
ATOM 935 C C . MET A 1 117 ? -5.423 -7.352 -5.581 1.00 91.69 117 MET A C 1
ATOM 937 O O . MET A 1 117 ? -4.406 -7.492 -6.262 1.00 91.69 117 MET A O 1
ATOM 941 N N . ARG A 1 118 ? -6.147 -6.228 -5.611 1.00 92.19 118 ARG A N 1
ATOM 942 C CA . ARG A 1 118 ? -5.730 -5.046 -6.376 1.00 92.19 118 ARG A CA 1
ATOM 943 C C . ARG A 1 118 ? -4.406 -4.480 -5.878 1.00 92.19 118 ARG A C 1
ATOM 945 O O . ARG A 1 118 ? -3.526 -4.192 -6.688 1.00 92.19 118 ARG A O 1
ATOM 952 N N . MET A 1 119 ? -4.228 -4.391 -4.559 1.00 94.12 119 MET A N 1
ATOM 953 C CA . MET A 1 119 ? -2.980 -3.897 -3.984 1.00 94.12 119 MET A CA 1
ATOM 954 C C . MET A 1 119 ? -1.786 -4.782 -4.350 1.00 94.12 119 MET A C 1
ATOM 956 O O . MET A 1 119 ? -0.734 -4.270 -4.737 1.00 94.12 119 MET A O 1
ATOM 960 N N . MET A 1 120 ? -1.971 -6.103 -4.281 1.00 94.44 120 MET A N 1
ATOM 961 C CA . MET A 1 120 ? -0.991 -7.102 -4.706 1.00 94.44 120 MET A CA 1
ATOM 962 C C . MET A 1 120 ? -0.673 -6.979 -6.197 1.00 94.44 120 MET A C 1
ATOM 964 O O . MET A 1 120 ? 0.495 -6.972 -6.576 1.00 94.44 120 MET A O 1
ATOM 968 N N . TYR A 1 121 ? -1.694 -6.824 -7.042 1.00 92.00 121 TYR A N 1
ATOM 969 C CA . TYR A 1 121 ? -1.512 -6.638 -8.478 1.00 92.00 121 TYR A CA 1
ATOM 970 C C . TYR A 1 121 ? -0.641 -5.415 -8.785 1.00 92.00 121 TYR A C 1
ATOM 972 O O . TYR A 1 121 ? 0.331 -5.532 -9.530 1.00 92.00 121 TYR A O 1
ATOM 980 N N . ASN A 1 122 ? -0.932 -4.271 -8.160 1.00 91.19 122 ASN A N 1
ATOM 981 C CA . ASN A 1 122 ? -0.169 -3.043 -8.369 1.00 91.19 122 ASN A CA 1
ATOM 982 C C . ASN A 1 122 ? 1.317 -3.226 -8.021 1.00 91.19 122 ASN A C 1
ATOM 984 O O . ASN A 1 122 ? 2.175 -2.880 -8.831 1.00 91.19 122 ASN A O 1
ATOM 988 N N . ILE A 1 123 ? 1.642 -3.824 -6.869 1.00 90.31 123 ILE A N 1
ATOM 989 C CA . ILE A 1 123 ? 3.047 -4.014 -6.462 1.00 90.31 123 ILE A CA 1
ATOM 990 C C . ILE A 1 123 ? 3.759 -5.082 -7.297 1.00 90.31 123 ILE A C 1
ATOM 992 O O . ILE A 1 123 ? 4.963 -4.992 -7.511 1.00 90.31 123 ILE A O 1
ATOM 996 N N . THR A 1 124 ? 3.040 -6.100 -7.782 1.00 90.19 124 THR A N 1
ATOM 997 C CA . THR A 1 124 ? 3.612 -7.127 -8.658 1.00 90.19 124 THR A CA 1
ATOM 998 C C . THR A 1 124 ? 3.943 -6.536 -10.020 1.00 90.19 124 THR A C 1
ATOM 1000 O O . THR A 1 124 ? 5.023 -6.798 -10.536 1.00 90.19 124 THR A O 1
ATOM 1003 N N . VAL A 1 125 ? 3.056 -5.713 -10.585 1.00 86.81 125 VAL A N 1
ATOM 1004 C CA . VAL A 1 125 ? 3.316 -5.000 -11.843 1.00 86.81 125 VAL A CA 1
ATOM 1005 C C . VAL A 1 125 ? 4.532 -4.083 -11.702 1.00 86.81 125 VAL A C 1
ATOM 1007 O O . VAL A 1 125 ? 5.419 -4.120 -12.552 1.00 86.81 125 VAL A O 1
ATOM 1010 N N . ASP A 1 126 ? 4.619 -3.334 -10.601 1.00 82.75 126 ASP A N 1
ATOM 1011 C CA . ASP A 1 126 ? 5.771 -2.477 -10.315 1.00 82.75 126 ASP A CA 1
ATOM 1012 C C . ASP A 1 126 ? 7.081 -3.269 -10.197 1.00 82.75 126 ASP A C 1
ATOM 1014 O O . ASP A 1 126 ? 8.066 -2.984 -10.880 1.00 82.75 126 ASP A O 1
ATOM 1018 N N . PHE A 1 127 ? 7.067 -4.352 -9.417 1.00 84.19 127 PHE A N 1
ATOM 1019 C CA . PHE A 1 127 ? 8.211 -5.245 -9.279 1.00 84.19 127 PHE A CA 1
ATOM 1020 C C . PHE A 1 127 ? 8.626 -5.861 -10.622 1.00 84.19 127 PHE A C 1
ATOM 1022 O O . PHE A 1 127 ? 9.818 -5.941 -10.916 1.00 84.19 127 PHE A O 1
ATOM 1029 N N . MET A 1 128 ? 7.675 -6.226 -11.489 1.00 84.00 128 MET A N 1
ATOM 1030 C CA . MET A 1 128 ? 7.970 -6.723 -12.836 1.00 84.00 128 MET A CA 1
ATOM 1031 C C . MET A 1 128 ? 8.700 -5.685 -13.696 1.00 84.00 128 MET A C 1
ATOM 1033 O O . MET A 1 128 ? 9.592 -6.055 -14.463 1.00 84.00 128 MET A O 1
ATOM 1037 N N . PHE A 1 129 ? 8.392 -4.393 -13.544 1.00 78.12 129 PHE A N 1
ATOM 1038 C CA . PHE A 1 129 ? 9.118 -3.343 -14.258 1.00 78.12 129 PHE A CA 1
ATOM 1039 C C . PHE A 1 129 ? 10.586 -3.271 -13.844 1.00 78.12 129 PHE A C 1
ATOM 1041 O O . PHE A 1 129 ? 11.431 -3.011 -14.700 1.00 78.12 129 PHE A O 1
ATOM 1048 N N . THR A 1 130 ? 10.923 -3.596 -12.594 1.00 71.00 130 THR A N 1
ATOM 1049 C CA . THR A 1 130 ? 12.319 -3.593 -12.122 1.00 71.00 130 THR A CA 1
ATOM 1050 C C . THR A 1 130 ? 13.215 -4.613 -12.842 1.00 71.00 130 THR A C 1
ATOM 1052 O O . THR A 1 130 ? 14.424 -4.402 -12.929 1.00 71.00 130 THR A O 1
ATOM 1055 N N . PHE A 1 131 ? 12.643 -5.662 -13.451 1.00 74.12 131 PHE A N 1
ATOM 1056 C CA . PHE A 1 131 ? 13.388 -6.669 -14.222 1.00 74.12 131 PHE A CA 1
ATOM 1057 C C . PHE A 1 131 ? 13.694 -6.267 -15.666 1.00 74.12 131 PHE A C 1
ATOM 1059 O O . PHE A 1 131 ? 14.373 -7.019 -16.362 1.00 74.12 131 PHE A O 1
ATOM 1066 N N . ILE A 1 132 ? 13.205 -5.121 -16.151 1.00 73.25 132 ILE A N 1
ATOM 1067 C CA . ILE A 1 132 ? 13.448 -4.674 -17.526 1.00 73.25 132 ILE A CA 1
ATOM 1068 C C . ILE A 1 132 ? 14.674 -3.743 -17.522 1.00 73.25 132 ILE A C 1
ATOM 1070 O O . ILE A 1 132 ? 14.515 -2.552 -17.271 1.00 73.25 132 ILE A O 1
ATOM 1074 N N . PRO A 1 133 ? 15.903 -4.203 -17.831 1.00 58.12 133 PRO A N 1
ATOM 1075 C CA . PRO A 1 133 ? 17.123 -3.400 -17.662 1.00 58.12 133 PRO A CA 1
ATOM 1076 C C . PRO A 1 133 ? 17.172 -2.113 -18.506 1.00 58.12 133 PRO A C 1
ATOM 1078 O O . PRO A 1 133 ? 17.934 -1.203 -18.192 1.00 58.12 133 PRO A O 1
ATOM 1081 N N . VAL A 1 134 ? 16.350 -2.003 -19.557 1.00 61.12 134 VAL A N 1
ATOM 1082 C CA . VAL A 1 134 ? 16.315 -0.839 -20.466 1.00 61.12 134 VAL A CA 1
ATOM 1083 C C . VAL A 1 134 ? 15.197 0.161 -20.123 1.00 61.12 134 VAL A C 1
ATOM 1085 O O . VAL A 1 134 ? 15.376 1.363 -20.308 1.00 61.12 134 VAL A O 1
ATOM 1088 N N . LEU A 1 135 ? 14.055 -0.304 -19.600 1.00 58.62 135 LEU A N 1
ATOM 1089 C CA . LEU A 1 135 ? 12.867 0.527 -19.321 1.00 58.62 135 LEU A CA 1
ATOM 1090 C C . LEU A 1 135 ? 12.519 0.624 -17.825 1.00 58.62 135 LEU A C 1
ATOM 1092 O O . LEU A 1 135 ? 11.802 1.536 -17.422 1.00 58.62 135 LEU A O 1
ATOM 1096 N N . GLY A 1 136 ? 13.038 -0.281 -16.997 1.00 57.03 136 GLY A N 1
ATOM 1097 C CA . GLY A 1 136 ? 12.619 -0.504 -15.614 1.00 57.03 136 GLY A CA 1
ATOM 1098 C C . GLY A 1 136 ? 12.917 0.642 -14.663 1.00 57.03 136 GLY A C 1
ATOM 1099 O O . GLY A 1 136 ? 12.048 1.035 -13.893 1.00 57.03 136 GLY A O 1
ATOM 1100 N N . GLY A 1 137 ? 14.094 1.265 -14.784 1.00 60.53 137 GLY A N 1
ATOM 1101 C CA . GLY A 1 137 ? 14.439 2.440 -13.974 1.00 60.53 137 GLY A CA 1
ATOM 1102 C C . GLY A 1 137 ? 13.575 3.674 -14.268 1.00 60.53 137 GLY A C 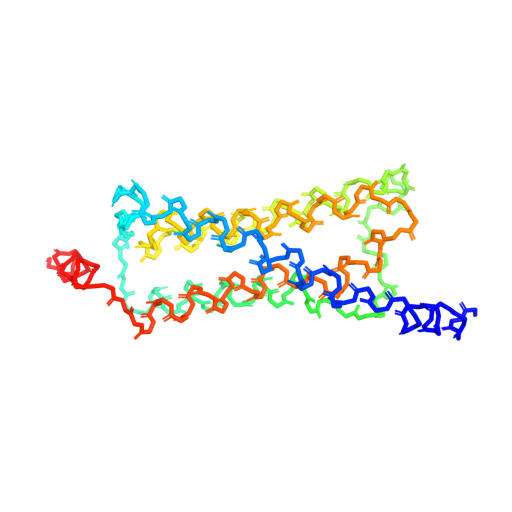1
ATOM 1103 O O . GLY A 1 137 ? 13.472 4.561 -13.427 1.00 60.53 137 GLY A O 1
ATOM 1104 N N . PHE A 1 138 ? 12.940 3.737 -15.445 1.00 62.25 138 PHE A N 1
ATOM 1105 C CA . PHE A 1 138 ? 12.033 4.827 -15.810 1.00 62.25 138 PHE A CA 1
ATOM 1106 C C . PHE A 1 138 ? 10.581 4.480 -15.481 1.00 62.25 138 PHE A C 1
ATOM 1108 O O . PHE A 1 138 ? 9.882 5.310 -14.917 1.00 62.25 138 PHE A O 1
ATOM 1115 N N . LEU A 1 139 ? 10.133 3.261 -15.792 1.00 62.62 139 LEU A N 1
ATOM 1116 C CA . LEU A 1 139 ? 8.767 2.801 -15.530 1.00 62.62 139 LEU A CA 1
ATOM 1117 C C . LEU A 1 139 ? 8.423 2.801 -14.035 1.00 62.62 139 LEU A C 1
ATOM 1119 O O . LEU A 1 139 ? 7.379 3.332 -13.668 1.00 62.62 139 LEU A O 1
ATOM 1123 N N . HIS A 1 140 ? 9.327 2.304 -13.187 1.00 65.19 140 HIS A N 1
ATOM 1124 C CA . HIS A 1 140 ? 9.166 2.312 -11.728 1.00 65.19 140 HIS A CA 1
ATOM 1125 C C . HIS A 1 140 ? 9.019 3.738 -11.156 1.00 65.19 140 HIS A C 1
ATOM 1127 O O . HIS A 1 140 ? 8.286 3.965 -10.204 1.00 65.19 140 HIS A O 1
ATOM 1133 N N . MET A 1 141 ? 9.654 4.742 -11.776 1.00 64.12 141 MET A N 1
ATOM 1134 C CA . MET A 1 141 ? 9.554 6.143 -11.338 1.00 64.12 141 MET A CA 1
ATOM 1135 C C . MET A 1 141 ? 8.176 6.764 -11.619 1.00 64.12 141 MET A C 1
ATOM 1137 O O . MET A 1 141 ? 7.755 7.689 -10.923 1.00 64.12 141 MET A O 1
ATOM 1141 N N . PHE A 1 142 ? 7.487 6.299 -12.664 1.00 67.19 142 PHE A N 1
ATOM 1142 C CA . PHE A 1 142 ? 6.176 6.826 -13.048 1.00 67.19 142 PHE A CA 1
ATOM 1143 C C . PHE A 1 142 ? 5.023 6.013 -12.460 1.00 67.19 142 PHE A C 1
ATOM 1145 O O . PHE A 1 142 ? 3.965 6.578 -12.193 1.00 67.19 142 PHE A O 1
ATOM 1152 N N . TYR A 1 143 ? 5.2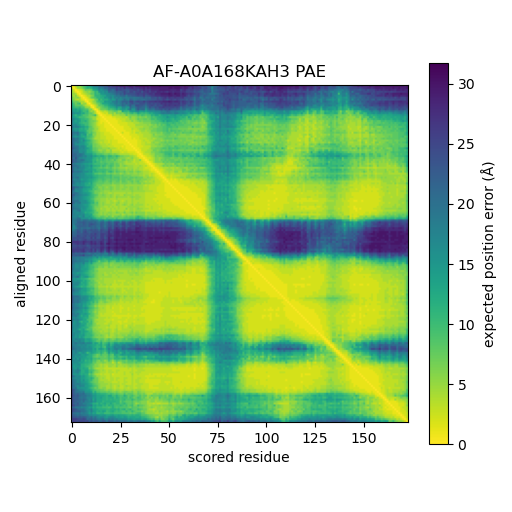16 4.710 -12.248 1.00 73.56 143 TYR A N 1
ATOM 1153 C CA . TYR A 1 143 ? 4.185 3.827 -11.726 1.00 73.56 143 TYR A CA 1
ATOM 1154 C C . TYR A 1 143 ? 4.191 3.799 -10.194 1.00 73.56 143 TYR A C 1
ATOM 1156 O O . TYR A 1 143 ? 4.910 3.034 -9.562 1.00 73.56 143 TYR A O 1
ATOM 1164 N N . LYS A 1 144 ? 3.356 4.643 -9.586 1.00 83.50 144 LYS A N 1
ATOM 1165 C CA . LYS A 1 144 ? 3.297 4.826 -8.129 1.00 83.50 144 LYS A CA 1
ATOM 1166 C C . LYS A 1 144 ? 2.372 3.808 -7.453 1.00 83.50 144 LYS A C 1
ATOM 1168 O O . LYS A 1 144 ? 1.295 4.148 -6.959 1.00 83.50 144 LYS A O 1
ATOM 1173 N N . ALA A 1 145 ? 2.775 2.538 -7.487 1.00 86.06 145 ALA A N 1
ATOM 1174 C CA . ALA A 1 145 ? 1.970 1.417 -7.002 1.00 86.06 145 ALA A CA 1
ATOM 1175 C C . ALA A 1 145 ? 1.528 1.561 -5.538 1.00 86.06 145 ALA A C 1
ATOM 1177 O O . ALA A 1 145 ? 0.381 1.259 -5.205 1.00 86.06 145 ALA A O 1
ATOM 1178 N N . ASN A 1 146 ? 2.409 2.034 -4.658 1.00 89.19 146 ASN A N 1
ATOM 1179 C CA . ASN A 1 146 ? 2.129 2.154 -3.233 1.00 89.19 146 ASN A CA 1
ATOM 1180 C C . ASN A 1 146 ? 1.174 3.310 -2.919 1.00 89.19 146 ASN A C 1
ATOM 1182 O O . ASN A 1 146 ? 0.359 3.195 -1.998 1.00 89.19 146 ASN A O 1
ATOM 1186 N N . LEU A 1 147 ? 1.231 4.398 -3.688 1.00 87.62 147 LEU A N 1
ATOM 1187 C CA . LEU A 1 147 ? 0.285 5.507 -3.597 1.00 87.62 147 LEU A CA 1
ATOM 1188 C C . LEU A 1 147 ? -1.082 5.137 -4.159 1.00 87.62 147 LEU A C 1
ATOM 1190 O O . LEU A 1 147 ? -2.067 5.389 -3.473 1.00 87.62 147 LEU A O 1
ATOM 1194 N N . TYR A 1 148 ? -1.161 4.454 -5.307 1.00 88.19 148 TYR A N 1
ATOM 1195 C CA . TYR A 1 148 ? -2.442 3.932 -5.805 1.00 88.19 148 TYR A CA 1
ATOM 1196 C C . TYR A 1 148 ? -3.105 3.011 -4.778 1.00 88.19 148 TYR A C 1
ATOM 1198 O O . TYR A 1 148 ? -4.289 3.140 -4.482 1.00 88.19 148 TYR A O 1
ATOM 1206 N N . ASN A 1 149 ? -2.318 2.131 -4.160 1.00 92.62 149 ASN A N 1
ATOM 1207 C CA . ASN A 1 149 ? -2.781 1.252 -3.092 1.00 92.62 149 ASN A CA 1
ATOM 1208 C C . ASN A 1 149 ? -3.300 2.018 -1.873 1.00 92.62 149 ASN A C 1
ATOM 1210 O O . ASN A 1 149 ? -4.306 1.637 -1.277 1.00 92.62 149 ASN A O 1
ATOM 1214 N N . TYR A 1 150 ? -2.602 3.083 -1.482 1.00 92.31 150 TYR A N 1
ATOM 1215 C CA . TYR A 1 150 ? -3.021 3.941 -0.381 1.00 92.31 150 TYR A CA 1
ATOM 1216 C C . TYR A 1 150 ? -4.316 4.696 -0.706 1.00 92.31 150 TYR A C 1
ATOM 1218 O O . TYR A 1 150 ? -5.214 4.738 0.130 1.00 92.31 150 TYR A O 1
ATOM 1226 N N . GLU A 1 151 ? -4.435 5.249 -1.912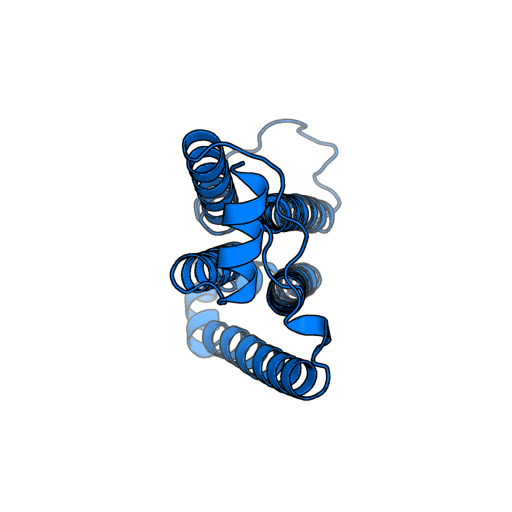 1.00 91.56 151 GLU A N 1
ATOM 1227 C CA . GLU A 1 151 ? -5.621 5.974 -2.376 1.00 91.56 151 GLU A CA 1
ATOM 1228 C C . GLU A 1 151 ? -6.848 5.064 -2.465 1.00 91.56 151 GLU A C 1
ATOM 1230 O O . GLU A 1 151 ? -7.896 5.405 -1.923 1.00 91.56 151 GLU A O 1
ATOM 1235 N N . GLU A 1 152 ? -6.723 3.879 -3.072 1.00 90.44 152 GLU A N 1
ATOM 1236 C CA . GLU A 1 152 ? -7.822 2.909 -3.143 1.00 90.44 152 GLU A CA 1
ATOM 1237 C C . GLU A 1 152 ? -8.273 2.461 -1.747 1.00 90.44 152 GLU A C 1
ATOM 1239 O O . GLU A 1 152 ? -9.472 2.363 -1.479 1.00 90.44 152 GLU A O 1
ATOM 1244 N N . MET A 1 153 ? -7.324 2.262 -0.831 1.00 93.00 153 MET A N 1
ATOM 1245 C CA . MET A 1 153 ? -7.624 1.929 0.558 1.00 93.00 153 MET A CA 1
ATOM 1246 C C . MET A 1 153 ? -8.342 3.069 1.292 1.00 93.00 153 MET A C 1
ATOM 1248 O O . MET A 1 153 ? -9.301 2.798 2.011 1.00 93.00 153 MET A O 1
ATOM 1252 N N . CYS A 1 154 ? -7.916 4.323 1.121 1.00 91.50 154 CYS A N 1
ATOM 1253 C CA . CYS A 1 154 ? -8.601 5.481 1.705 1.00 91.50 154 CYS A CA 1
ATOM 1254 C C . CYS A 1 154 ? -10.019 5.631 1.149 1.00 91.50 154 CYS A C 1
ATOM 1256 O O . CYS A 1 154 ? -10.961 5.738 1.925 1.00 91.50 154 CYS A O 1
ATOM 1258 N N . ASN A 1 155 ? -10.183 5.540 -0.174 1.00 90.94 155 ASN A N 1
ATOM 1259 C CA . ASN A 1 155 ? -11.489 5.638 -0.828 1.00 90.94 155 ASN A CA 1
ATOM 1260 C C . ASN A 1 155 ? -12.476 4.587 -0.306 1.00 90.94 155 ASN A C 1
ATOM 1262 O O . ASN A 1 155 ? -13.647 4.897 -0.078 1.00 90.94 155 ASN A O 1
ATOM 1266 N N . TRP A 1 156 ? -12.001 3.354 -0.100 1.00 90.25 156 TRP A N 1
ATOM 1267 C CA . TRP A 1 156 ? -12.798 2.293 0.507 1.00 90.25 156 TRP A CA 1
ATOM 1268 C C . TRP A 1 156 ? -13.082 2.550 1.992 1.00 90.25 156 TRP A C 1
ATOM 1270 O O . TRP A 1 156 ? -14.199 2.337 2.448 1.00 90.25 156 TRP A O 1
ATOM 1280 N N . TYR A 1 157 ? -12.094 3.022 2.756 1.00 87.69 157 TYR A N 1
ATOM 1281 C CA . TYR A 1 157 ? -12.255 3.290 4.188 1.00 87.69 157 TYR A CA 1
ATOM 1282 C C . TYR A 1 157 ? -13.238 4.437 4.468 1.00 87.69 157 TYR A C 1
ATOM 1284 O O . TYR A 1 157 ? 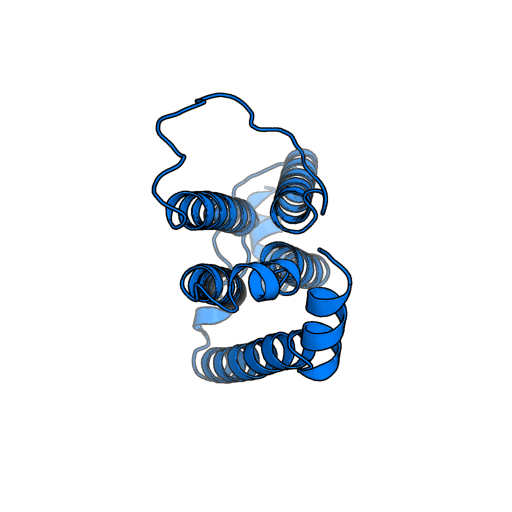-13.952 4.394 5.469 1.00 87.69 157 TYR A O 1
ATOM 1292 N N . ASP A 1 158 ? -13.291 5.436 3.585 1.00 88.06 158 ASP A N 1
ATOM 1293 C CA . ASP A 1 158 ? -14.229 6.559 3.666 1.00 88.06 158 ASP A CA 1
ATOM 1294 C C . ASP A 1 158 ? -15.652 6.166 3.229 1.00 88.06 158 ASP A C 1
ATOM 1296 O O . ASP A 1 158 ? -16.623 6.784 3.662 1.00 88.06 158 ASP A O 1
ATOM 1300 N N . ASN A 1 159 ? -15.787 5.105 2.424 1.00 86.69 159 ASN A N 1
ATOM 1301 C CA . ASN A 1 159 ? -17.065 4.553 1.967 1.00 86.69 159 ASN A CA 1
ATOM 1302 C C . ASN A 1 159 ? -17.145 3.041 2.252 1.00 86.69 159 ASN A C 1
ATOM 1304 O O . ASN A 1 159 ? -17.187 2.234 1.316 1.00 86.69 159 ASN A O 1
ATOM 1308 N N . PRO A 1 160 ? -17.128 2.630 3.533 1.00 81.12 160 PRO A N 1
ATOM 1309 C CA . PRO A 1 160 ? -17.078 1.221 3.882 1.00 81.12 160 PRO A CA 1
ATOM 1310 C C . PRO A 1 160 ? -18.403 0.520 3.570 1.00 81.12 160 PRO A C 1
ATOM 1312 O O . PRO A 1 160 ? -19.473 1.125 3.623 1.00 81.12 160 PRO A O 1
ATOM 1315 N N . SER A 1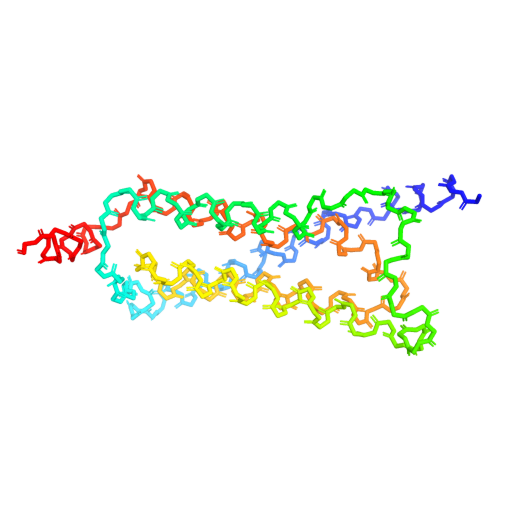 161 ? -18.345 -0.791 3.333 1.00 80.19 161 SER A N 1
ATOM 1316 C CA . SER A 1 161 ? -19.553 -1.611 3.211 1.00 80.19 161 SER A CA 1
ATOM 1317 C C . SER A 1 161 ? -20.339 -1.674 4.530 1.00 80.19 161 SER A C 1
ATOM 1319 O O . SER A 1 161 ? -19.785 -1.523 5.629 1.00 80.19 161 SER A O 1
ATOM 1321 N N . ASP A 1 162 ? -21.640 -1.959 4.436 1.00 80.06 162 ASP A N 1
ATOM 1322 C CA . ASP A 1 162 ? -22.495 -2.160 5.613 1.00 80.06 162 ASP A CA 1
ATOM 1323 C C . ASP A 1 162 ? -21.976 -3.296 6.507 1.00 80.06 162 ASP A C 1
ATOM 1325 O O . ASP A 1 162 ? -21.973 -3.175 7.735 1.00 80.06 162 ASP A O 1
ATOM 1329 N N . GLU A 1 163 ? -21.466 -4.371 5.896 1.00 78.75 163 GLU A N 1
ATOM 1330 C CA . GLU A 1 163 ? -20.848 -5.498 6.599 1.00 78.75 163 GLU A CA 1
ATOM 1331 C C . GLU A 1 163 ? -19.652 -5.049 7.457 1.00 78.75 163 GLU A C 1
ATOM 1333 O O . GLU A 1 163 ? -19.570 -5.388 8.642 1.00 78.75 163 GLU A O 1
ATOM 1338 N N . TYR A 1 164 ? -18.748 -4.238 6.895 1.00 81.25 164 TYR A N 1
ATOM 1339 C CA . TYR A 1 164 ? -17.589 -3.714 7.621 1.00 81.25 164 TYR A CA 1
ATOM 1340 C C . TYR A 1 164 ? -18.007 -2.896 8.843 1.00 81.25 164 TYR A C 1
ATOM 1342 O O . TYR A 1 164 ? -17.505 -3.093 9.954 1.00 81.25 164 TYR A O 1
ATOM 1350 N N . SER A 1 165 ? -18.960 -1.985 8.638 1.00 79.62 165 SER A N 1
ATOM 1351 C CA . SER A 1 165 ? -19.464 -1.094 9.680 1.00 79.62 165 SER A CA 1
ATOM 1352 C C . SER A 1 165 ? -20.046 -1.875 10.859 1.00 79.62 165 SER A C 1
ATOM 1354 O O . SER A 1 165 ? -19.846 -1.495 12.015 1.00 79.62 165 SER A O 1
ATOM 1356 N N . GLN A 1 166 ? -20.734 -2.986 10.584 1.00 81.81 166 GLN A N 1
ATOM 1357 C CA . GLN A 1 166 ? -21.273 -3.877 11.610 1.00 81.81 166 GLN A CA 1
ATOM 1358 C C . GLN A 1 166 ? -20.165 -4.613 12.374 1.00 81.81 166 GLN A C 1
ATOM 1360 O O . GLN A 1 166 ? -20.166 -4.590 13.606 1.00 81.81 166 GLN A O 1
ATOM 1365 N N . ARG A 1 167 ? -19.176 -5.193 11.679 1.00 79.06 167 ARG A N 1
ATOM 1366 C CA . ARG A 1 167 ? -18.041 -5.899 12.309 1.00 79.06 167 ARG A CA 1
ATOM 1367 C C . ARG A 1 167 ? -17.219 -4.980 13.209 1.00 79.06 167 ARG A C 1
ATOM 1369 O O . ARG A 1 167 ? -16.936 -5.313 14.356 1.00 79.06 167 ARG A O 1
ATOM 1376 N N . VAL A 1 168 ? -16.907 -3.779 12.728 1.00 77.88 168 VAL A N 1
ATOM 1377 C CA . VAL A 1 168 ? -16.177 -2.770 13.504 1.00 77.88 168 VAL A CA 1
ATOM 1378 C C . VAL A 1 168 ? -16.942 -2.342 14.755 1.00 77.88 168 VAL A C 1
ATOM 1380 O O . VAL A 1 168 ? -16.316 -2.109 15.788 1.00 77.88 168 VAL A O 1
ATOM 1383 N N . LYS A 1 169 ? -18.273 -2.211 14.681 1.00 78.75 169 LYS A N 1
ATOM 1384 C CA . LYS A 1 169 ? -19.109 -1.924 15.856 1.00 78.75 169 LYS A CA 1
ATOM 1385 C C . LYS A 1 169 ? -19.093 -3.093 16.841 1.00 78.75 169 LYS A C 1
ATOM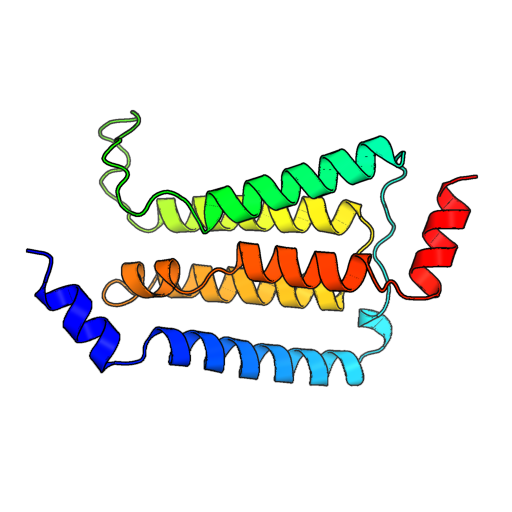 1387 O O . LYS A 1 169 ? -18.903 -2.847 18.025 1.00 78.75 169 LYS A O 1
ATOM 1392 N N . ALA A 1 170 ? -19.220 -4.330 16.361 1.00 77.06 170 ALA A N 1
ATOM 1393 C CA . ALA A 1 170 ? -19.193 -5.532 17.196 1.00 77.06 170 ALA A CA 1
ATOM 1394 C C . ALA A 1 170 ? -17.853 -5.726 17.930 1.00 77.06 170 ALA A C 1
ATOM 1396 O O . ALA A 1 170 ? -17.830 -6.214 19.051 1.00 77.06 170 ALA A O 1
ATOM 1397 N N . GLU A 1 171 ? -16.736 -5.311 17.329 1.00 72.62 171 GLU A N 1
ATOM 1398 C CA . GLU A 1 171 ? -15.404 -5.386 17.946 1.00 72.62 171 GLU A CA 1
ATOM 1399 C C . GLU A 1 171 ? -15.061 -4.227 18.895 1.00 72.62 171 GLU A C 1
ATOM 1401 O O . GLU A 1 171 ? -14.031 -4.275 19.572 1.00 72.62 171 GLU A O 1
ATOM 1406 N N . ARG A 1 172 ? -15.878 -3.165 18.909 1.00 66.06 172 ARG A N 1
ATOM 1407 C CA . ARG A 1 172 ? -15.735 -2.016 19.821 1.00 66.06 172 ARG A CA 1
ATOM 1408 C C . ARG A 1 172 ? -16.446 -2.228 21.170 1.00 66.06 172 ARG A C 1
ATOM 1410 O O . ARG A 1 172 ? -16.271 -1.378 22.040 1.00 66.06 172 ARG A O 1
ATOM 1417 N N . VAL A 1 173 ? -17.232 -3.301 21.316 1.00 56.00 173 VAL A N 1
ATOM 1418 C CA . VAL A 1 173 ? -17.929 -3.725 22.550 1.00 56.00 173 VAL A CA 1
ATOM 1419 C C . VAL A 1 173 ? -17.031 -4.657 23.359 1.00 56.00 173 VAL A C 1
ATOM 1421 O O . VAL A 1 173 ? -16.981 -4.475 24.592 1.00 56.00 173 VAL A O 1
#